Protein AF-A0A662IX89-F1 (afdb_monomer_lite)

Sequence (130 aa):
MAYLLGATLSDGHVYIHPEMGRIRLEAKDREFVEEFYVKAKEAGLKPAKPRPVRGKWYVQLYSKHLAYLIKSGQWRQLLQTIEDKKAFLRGFFDGDGIALVPGYANTDLKLLEEVSNLLRDLGIRTSPPV

Radius of gyration: 14.46 Å; chains: 1; bounding box: 37×33×38 Å

Structure (mmCIF, N/CA/C/O backbone):
data_AF-A0A662IX89-F1
#
_entry.id   AF-A0A662IX89-F1
#
loop_
_atom_site.group_PDB
_atom_site.id
_atom_site.type_symbol
_atom_site.label_atom_id
_atom_site.label_alt_id
_atom_site.label_comp_id
_atom_site.label_asym_id
_atom_site.label_entity_id
_atom_site.label_seq_id
_atom_site.pdbx_PDB_ins_code
_atom_site.Cartn_x
_atom_site.Cartn_y
_atom_site.Cartn_z
_atom_site.occupancy
_atom_site.B_iso_or_equiv
_atom_site.auth_seq_id
_atom_site.auth_comp_id
_atom_site.auth_asym_id
_atom_site.auth_atom_id
_atom_site.pdbx_PDB_model_num
ATOM 1 N N . MET A 1 1 ? -6.681 2.813 -7.134 1.00 87.44 1 MET A N 1
ATOM 2 C CA . MET A 1 1 ? -5.628 3.543 -6.383 1.00 87.44 1 MET A CA 1
ATOM 3 C C . MET A 1 1 ? -5.695 3.275 -4.880 1.00 87.44 1 MET A C 1
ATOM 5 O O . MET A 1 1 ? -4.687 2.850 -4.335 1.00 87.44 1 MET A O 1
ATOM 9 N N . ALA A 1 2 ? -6.849 3.456 -4.221 1.00 92.31 2 ALA A N 1
ATOM 10 C CA . ALA A 1 2 ? -7.018 3.211 -2.779 1.00 92.31 2 ALA A CA 1
ATOM 11 C C . ALA A 1 2 ? -6.519 1.824 -2.319 1.00 92.31 2 ALA A C 1
ATOM 13 O O . ALA A 1 2 ? -5.745 1.744 -1.371 1.00 92.31 2 ALA A O 1
ATOM 14 N N . TYR A 1 3 ? -6.846 0.760 -3.063 1.00 94.50 3 TYR A N 1
ATOM 15 C CA . TYR A 1 3 ? -6.323 -0.592 -2.812 1.00 94.50 3 TYR A CA 1
ATOM 16 C C . TYR A 1 3 ? -4.791 -0.664 -2.786 1.00 94.50 3 TYR A C 1
ATOM 18 O O . TYR A 1 3 ? -4.212 -1.213 -1.858 1.00 94.50 3 TYR A O 1
ATOM 26 N N . LEU A 1 4 ? -4.120 -0.067 -3.780 1.00 94.25 4 LEU A N 1
ATOM 27 C CA . LEU A 1 4 ? -2.656 -0.080 -3.864 1.00 94.25 4 LEU A CA 1
ATOM 28 C C . LEU A 1 4 ? -2.019 0.642 -2.680 1.00 94.25 4 LEU A C 1
ATOM 30 O O . LEU A 1 4 ? -0.969 0.214 -2.213 1.00 94.25 4 LEU A O 1
ATOM 34 N N . LEU A 1 5 ? -2.644 1.720 -2.197 1.00 93.50 5 LEU A N 1
ATOM 35 C CA . LEU A 1 5 ? -2.197 2.418 -0.993 1.00 93.50 5 LEU A CA 1
ATOM 36 C C . LEU A 1 5 ? -2.317 1.517 0.237 1.00 93.50 5 LEU A C 1
ATOM 38 O O . LEU A 1 5 ? -1.324 1.354 0.937 1.00 93.50 5 LEU A O 1
ATOM 42 N N . GLY A 1 6 ? -3.481 0.894 0.451 1.00 93.00 6 GLY A N 1
ATOM 43 C CA . GLY A 1 6 ? -3.702 -0.033 1.565 1.00 93.00 6 GLY A CA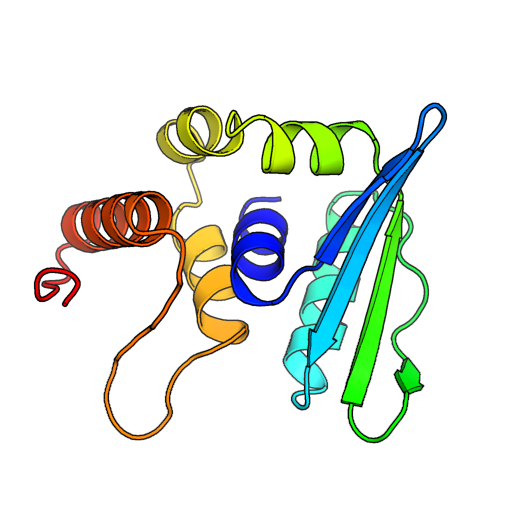 1
ATOM 44 C C . GLY A 1 6 ? -2.714 -1.199 1.551 1.00 93.00 6 GLY A C 1
ATOM 45 O O . GLY A 1 6 ? -1.979 -1.396 2.512 1.00 93.00 6 GLY A O 1
ATOM 46 N N . ALA A 1 7 ? -2.602 -1.892 0.416 1.00 94.81 7 ALA A N 1
ATOM 47 C CA . ALA A 1 7 ? -1.687 -3.021 0.252 1.00 94.81 7 ALA A CA 1
ATOM 48 C C . ALA A 1 7 ? -0.218 -2.629 0.441 1.00 94.81 7 ALA A C 1
ATOM 50 O O . ALA A 1 7 ? 0.553 -3.364 1.054 1.00 94.81 7 ALA A O 1
ATOM 51 N N . THR A 1 8 ? 0.179 -1.445 -0.042 1.00 94.69 8 THR A N 1
ATOM 52 C CA . THR A 1 8 ? 1.554 -0.968 0.150 1.00 94.69 8 THR A CA 1
ATOM 53 C C . THR A 1 8 ? 1.832 -0.572 1.602 1.00 94.69 8 THR A C 1
ATOM 55 O O . THR A 1 8 ? 2.962 -0.721 2.053 1.00 94.69 8 THR A O 1
ATOM 58 N N . LEU A 1 9 ? 0.844 -0.053 2.335 1.00 92.25 9 LEU A N 1
ATOM 59 C CA . LEU A 1 9 ? 1.002 0.297 3.750 1.00 92.25 9 LEU A CA 1
ATOM 60 C C . LEU A 1 9 ? 0.975 -0.923 4.677 1.00 92.25 9 LEU A C 1
ATOM 62 O O . LEU A 1 9 ? 1.510 -0.821 5.778 1.00 92.25 9 LEU A O 1
ATOM 66 N N . SER A 1 10 ? 0.400 -2.046 4.235 1.00 91.38 10 SER A N 1
ATOM 67 C CA . SER A 1 10 ? 0.500 -3.317 4.957 1.00 91.38 10 SER A CA 1
ATOM 68 C C . SER A 1 10 ? 1.855 -3.981 4.728 1.00 91.38 10 SER A C 1
ATOM 70 O O . SER A 1 10 ? 2.724 -3.950 5.594 1.00 91.38 10 SER A O 1
ATOM 72 N N . ASP A 1 11 ? 2.076 -4.490 3.515 1.00 89.56 11 ASP A N 1
ATOM 73 C CA . ASP A 1 11 ? 3.173 -5.427 3.214 1.00 89.56 11 ASP A CA 1
ATOM 74 C C . ASP A 1 11 ? 4.160 -4.857 2.187 1.00 89.56 11 ASP A C 1
ATOM 76 O O . ASP A 1 11 ? 5.035 -5.539 1.640 1.00 89.56 11 ASP A O 1
ATOM 80 N N . GLY A 1 12 ? 3.994 -3.577 1.863 1.00 91.94 12 GLY A N 1
ATOM 81 C CA . GLY A 1 12 ? 4.784 -2.905 0.856 1.00 91.94 12 GLY A CA 1
ATOM 82 C C . GLY A 1 12 ? 6.102 -2.363 1.393 1.00 91.94 12 GLY A C 1
ATOM 83 O O . GLY A 1 12 ? 6.194 -1.690 2.417 1.00 91.94 12 GLY A O 1
ATOM 84 N N . HIS A 1 13 ? 7.150 -2.541 0.599 1.00 94.06 13 HIS A N 1
ATOM 85 C CA . HIS A 1 13 ? 8.418 -1.855 0.767 1.00 94.06 13 HIS A CA 1
ATOM 86 C C . HIS A 1 13 ? 8.535 -0.707 -0.232 1.00 94.06 13 HIS A C 1
ATOM 88 O 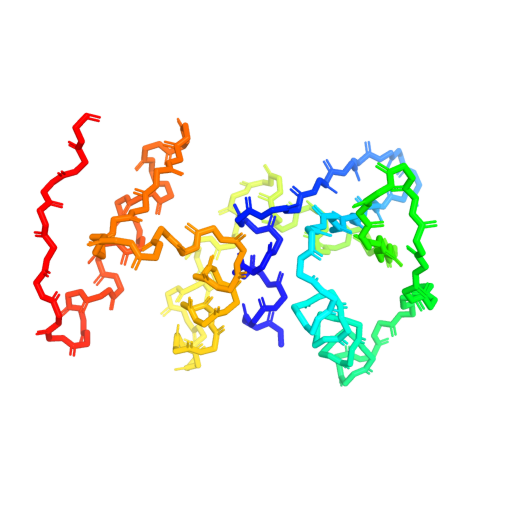O . HIS A 1 13 ? 8.580 -0.909 -1.450 1.00 94.06 13 HIS A O 1
ATOM 94 N N . VAL A 1 14 ? 8.645 0.510 0.298 1.00 96.00 14 VAL A N 1
ATOM 95 C CA . VAL A 1 14 ? 8.786 1.736 -0.493 1.00 96.00 14 VAL A CA 1
ATOM 96 C C . VAL A 1 14 ? 10.197 2.299 -0.357 1.00 96.00 14 VAL A C 1
ATOM 98 O O . VAL A 1 14 ? 10.671 2.549 0.755 1.00 96.00 14 VAL A O 1
ATOM 101 N N . TYR A 1 15 ? 10.839 2.552 -1.496 1.00 94.81 15 TYR A N 1
ATOM 102 C CA . TYR A 1 15 ? 12.165 3.154 -1.611 1.00 94.81 15 TYR A CA 1
ATOM 103 C C . TYR A 1 15 ? 12.086 4.425 -2.458 1.00 94.81 15 TYR A C 1
ATOM 105 O O . TYR A 1 15 ? 11.447 4.431 -3.513 1.00 94.81 15 TYR A O 1
ATOM 113 N N . ILE A 1 16 ? 12.762 5.485 -2.017 1.00 93.19 16 ILE A N 1
ATOM 114 C CA . ILE A 1 16 ? 12.936 6.720 -2.785 1.00 93.19 16 ILE A CA 1
ATOM 115 C C . ILE A 1 16 ? 14.417 6.854 -3.121 1.00 93.19 16 ILE A C 1
ATOM 117 O O . ILE A 1 16 ? 15.265 6.860 -2.235 1.00 93.19 16 ILE A O 1
ATOM 121 N N . HIS A 1 17 ? 14.702 6.964 -4.411 1.00 89.31 17 HIS A N 1
ATOM 122 C CA . HIS A 1 17 ? 15.995 7.332 -4.969 1.00 89.31 17 HIS A CA 1
ATOM 123 C C . HIS A 1 17 ? 15.853 8.692 -5.677 1.00 89.31 17 HIS A C 1
ATOM 125 O O . HIS A 1 17 ? 14.726 9.065 -6.022 1.00 89.31 17 HIS A O 1
ATOM 131 N N . PRO A 1 18 ? 16.954 9.425 -5.936 1.00 86.25 18 PRO A N 1
ATOM 132 C CA . PRO A 1 18 ? 16.898 10.747 -6.574 1.00 86.25 18 PRO A CA 1
ATOM 133 C C . PRO A 1 18 ? 16.034 10.775 -7.848 1.00 86.25 18 PRO A C 1
ATOM 135 O O . PRO A 1 18 ? 15.137 11.611 -7.981 1.00 86.25 18 PRO A O 1
ATOM 138 N N . GLU A 1 19 ? 16.191 9.768 -8.708 1.00 88.25 19 GLU A N 1
ATOM 139 C CA . GLU A 1 19 ? 15.516 9.693 -10.011 1.00 88.25 19 GLU A CA 1
ATOM 140 C C . GLU A 1 19 ? 14.244 8.831 -10.020 1.00 88.25 19 GLU A C 1
ATOM 142 O O . GLU A 1 19 ? 13.483 8.848 -10.984 1.00 88.25 19 GLU A O 1
ATOM 147 N N . MET A 1 20 ? 13.970 8.058 -8.962 1.00 90.88 20 MET A N 1
ATOM 148 C CA . MET A 1 20 ? 12.924 7.030 -9.018 1.00 90.88 20 MET A CA 1
ATOM 149 C C . MET A 1 20 ? 12.330 6.670 -7.655 1.00 90.88 20 MET A C 1
ATOM 151 O O . MET A 1 20 ? 13.031 6.547 -6.656 1.00 90.88 20 MET A O 1
ATOM 155 N N . GLY A 1 21 ? 11.021 6.417 -7.635 1.00 95.44 21 GLY A N 1
ATOM 156 C CA . GLY A 1 21 ? 10.349 5.748 -6.521 1.00 95.44 21 GLY A CA 1
ATOM 157 C C . GLY A 1 21 ? 10.096 4.291 -6.866 1.00 95.44 21 GLY A C 1
ATOM 158 O O . GLY A 1 21 ? 9.527 4.006 -7.920 1.00 95.44 21 GLY A O 1
ATOM 159 N N . ARG A 1 22 ? 10.513 3.372 -5.999 1.00 96.50 22 ARG A N 1
ATOM 160 C CA . ARG A 1 22 ? 10.323 1.929 -6.172 1.00 96.50 22 ARG A CA 1
ATOM 161 C C . ARG A 1 22 ? 9.394 1.401 -5.093 1.00 96.50 22 ARG A C 1
ATOM 163 O O . ARG A 1 22 ? 9.638 1.627 -3.911 1.00 96.50 22 ARG A O 1
ATOM 170 N N . ILE A 1 23 ? 8.374 0.664 -5.514 1.00 97.38 23 ILE A N 1
ATOM 171 C CA . ILE A 1 23 ? 7.411 0.012 -4.629 1.00 97.38 23 ILE A CA 1
ATOM 172 C C . ILE A 1 23 ? 7.466 -1.481 -4.909 1.00 97.38 23 ILE A C 1
ATOM 174 O O . ILE A 1 23 ? 7.383 -1.910 -6.061 1.00 97.38 23 ILE A O 1
ATOM 178 N N . ARG A 1 24 ? 7.648 -2.256 -3.849 1.00 95.81 24 ARG A N 1
ATOM 179 C CA . ARG A 1 24 ? 7.720 -3.715 -3.859 1.00 95.81 24 ARG A CA 1
ATOM 180 C C . ARG A 1 24 ? 6.665 -4.250 -2.905 1.00 95.81 24 ARG A C 1
ATOM 182 O O . ARG A 1 24 ? 6.552 -3.720 -1.812 1.00 95.81 24 ARG A O 1
ATOM 189 N N . LEU A 1 25 ? 5.992 -5.325 -3.286 1.00 96.12 25 LEU A N 1
ATOM 190 C CA . LEU A 1 25 ? 5.142 -6.115 -2.400 1.00 96.12 25 LEU A CA 1
ATOM 191 C C . LEU A 1 25 ? 5.619 -7.571 -2.461 1.00 96.12 25 LEU A C 1
ATOM 193 O O . LEU A 1 25 ? 5.932 -8.076 -3.547 1.00 96.12 25 LEU A O 1
ATOM 197 N N . GLU A 1 26 ? 5.741 -8.217 -1.304 1.00 94.31 26 GLU A N 1
ATOM 198 C CA . GLU A 1 26 ? 6.175 -9.609 -1.200 1.00 94.31 26 GLU A CA 1
ATOM 199 C C . GLU A 1 26 ? 5.393 -10.357 -0.118 1.00 94.31 26 GLU A C 1
ATOM 201 O O . GLU A 1 26 ? 5.577 -10.090 1.065 1.00 94.31 26 GLU A O 1
ATOM 206 N N . ALA A 1 27 ? 4.602 -11.353 -0.516 1.00 93.25 27 ALA A N 1
ATOM 207 C CA . ALA A 1 27 ? 3.747 -12.122 0.388 1.00 93.25 27 ALA A CA 1
ATOM 208 C C . ALA A 1 27 ? 3.797 -13.623 0.072 1.00 93.25 27 ALA A C 1
ATOM 210 O O . ALA A 1 27 ? 4.212 -14.036 -1.012 1.00 93.25 27 ALA A O 1
ATOM 211 N N . LYS A 1 28 ? 3.404 -14.469 1.032 1.00 92.19 28 LYS A N 1
ATOM 212 C CA . LYS A 1 28 ? 3.229 -15.913 0.775 1.00 92.19 28 LYS A CA 1
ATOM 213 C C . LYS A 1 28 ? 1.997 -16.179 -0.087 1.00 92.19 28 LYS A C 1
ATOM 215 O O . LYS A 1 28 ? 2.030 -17.088 -0.914 1.00 92.19 28 LYS A O 1
ATOM 220 N N . ASP A 1 29 ? 0.953 -15.384 0.118 1.00 92.31 29 ASP A N 1
ATOM 221 C CA . ASP A 1 29 ? -0.267 -15.433 -0.668 1.00 92.31 29 ASP A CA 1
ATOM 222 C C . ASP A 1 29 ? 0.005 -14.929 -2.092 1.00 92.31 29 ASP A C 1
ATOM 224 O O . ASP A 1 29 ? 0.432 -13.794 -2.314 1.00 92.31 29 ASP A O 1
ATOM 228 N N . ARG A 1 30 ? -0.210 -15.814 -3.064 1.00 94.06 30 ARG A N 1
ATOM 229 C CA . ARG A 1 30 ? -0.059 -15.505 -4.483 1.00 94.06 30 ARG A CA 1
ATOM 230 C C . ARG A 1 30 ? -1.177 -14.598 -4.983 1.00 94.06 30 ARG A C 1
ATOM 232 O O . ARG A 1 30 ? -0.898 -13.706 -5.781 1.00 94.06 30 ARG A O 1
ATOM 239 N N . GLU A 1 31 ? -2.409 -14.852 -4.556 1.00 94.44 31 GLU A N 1
ATOM 240 C CA . GLU A 1 31 ? -3.601 -14.160 -5.043 1.00 94.44 31 GLU A CA 1
ATOM 241 C C . GLU A 1 31 ? -3.540 -12.688 -4.650 1.00 94.44 31 GLU A C 1
ATOM 243 O O . GLU A 1 31 ? -3.756 -11.824 -5.495 1.00 94.44 31 GLU A O 1
ATOM 248 N N . PHE A 1 32 ? -3.092 -12.390 -3.428 1.00 94.31 32 PHE A N 1
ATOM 249 C CA . PHE A 1 32 ? -2.835 -11.017 -2.991 1.00 94.31 32 PHE A CA 1
ATOM 250 C C . PHE A 1 32 ? -1.818 -10.283 -3.888 1.00 94.31 32 PHE A C 1
ATOM 252 O O . PHE A 1 32 ? -2.039 -9.150 -4.327 1.00 94.31 32 PHE A O 1
ATOM 259 N N . VAL A 1 33 ? -0.700 -10.937 -4.223 1.00 96.44 33 VAL A N 1
ATOM 260 C CA . VAL A 1 33 ? 0.344 -10.351 -5.083 1.00 96.44 33 VAL A CA 1
ATOM 261 C C . VAL A 1 33 ? -0.150 -10.154 -6.523 1.00 96.44 33 VAL A C 1
ATOM 263 O O . VAL A 1 33 ? 0.198 -9.160 -7.173 1.00 96.44 33 VAL A O 1
ATOM 266 N N . GLU A 1 34 ? -0.954 -11.083 -7.042 1.00 96.81 34 GLU A N 1
ATOM 267 C CA . GLU A 1 34 ? -1.569 -10.982 -8.368 1.00 96.81 34 GLU A CA 1
ATOM 268 C C . GLU A 1 34 ? -2.652 -9.896 -8.423 1.00 96.81 34 GLU A C 1
ATOM 270 O O . GLU A 1 34 ? -2.668 -9.113 -9.377 1.00 96.81 34 GLU A O 1
ATOM 275 N N . GLU A 1 35 ? -3.479 -9.762 -7.387 1.00 96.69 35 GLU A N 1
ATOM 276 C CA . GLU A 1 35 ? -4.471 -8.691 -7.259 1.00 96.69 35 GLU A CA 1
ATOM 277 C C . GLU A 1 35 ? -3.776 -7.323 -7.239 1.00 96.69 35 GLU A C 1
ATOM 279 O O . GLU A 1 35 ? -4.139 -6.426 -8.006 1.00 96.69 35 GLU A O 1
ATOM 284 N N . PHE A 1 36 ? -2.692 -7.169 -6.468 1.00 96.88 36 PHE A N 1
ATOM 285 C CA . PHE A 1 36 ? -1.877 -5.951 -6.491 1.00 96.88 36 PHE A CA 1
ATOM 286 C C . PHE A 1 36 ? -1.362 -5.628 -7.901 1.00 96.88 36 PHE A C 1
ATOM 288 O O . PHE A 1 36 ? -1.423 -4.478 -8.346 1.00 96.88 36 PHE A O 1
ATOM 295 N N . TYR A 1 37 ? -0.871 -6.633 -8.635 1.00 97.94 37 TYR A N 1
ATOM 296 C CA . TYR A 1 37 ? -0.424 -6.470 -10.020 1.00 97.94 37 TYR A CA 1
ATOM 297 C C . TYR A 1 37 ? -1.554 -5.997 -10.945 1.00 97.94 37 TYR A C 1
ATOM 299 O O . TYR A 1 37 ? -1.353 -5.063 -11.730 1.00 97.94 37 TYR A O 1
ATOM 307 N N . VAL A 1 38 ? -2.736 -6.612 -10.855 1.00 97.69 38 VAL A N 1
ATOM 308 C CA . VAL A 1 38 ? -3.914 -6.241 -11.651 1.00 97.69 38 VAL A CA 1
ATOM 309 C C . VAL A 1 38 ? -4.336 -4.809 -11.332 1.00 97.69 38 VAL A C 1
ATOM 311 O O . VAL A 1 38 ? -4.400 -3.983 -12.244 1.00 97.69 38 VAL A O 1
ATOM 314 N N . LYS A 1 39 ? -4.497 -4.468 -10.048 1.00 96.38 39 LYS A N 1
ATOM 315 C CA . LYS A 1 39 ? -4.883 -3.121 -9.599 1.00 96.38 39 LYS A CA 1
ATOM 316 C C . LYS A 1 39 ? -3.863 -2.056 -9.995 1.00 96.38 39 LYS A C 1
ATOM 318 O O . LYS A 1 39 ? -4.239 -0.926 -10.306 1.00 96.38 39 LYS A O 1
ATOM 323 N N . ALA A 1 40 ? -2.575 -2.400 -10.031 1.00 96.75 40 ALA A N 1
ATOM 324 C CA . ALA A 1 40 ? -1.526 -1.507 -10.513 1.00 96.75 40 ALA A CA 1
ATOM 325 C C . ALA A 1 40 ? -1.649 -1.248 -12.020 1.00 96.75 40 ALA A C 1
ATOM 327 O O . ALA A 1 40 ? -1.536 -0.096 -12.441 1.00 96.75 40 ALA A O 1
ATOM 328 N N . LYS A 1 41 ? -1.934 -2.278 -12.828 1.00 97.31 41 LYS A N 1
ATOM 329 C CA . LYS A 1 41 ? -2.178 -2.097 -14.268 1.00 97.31 41 LYS A CA 1
ATOM 330 C C . LYS A 1 41 ? -3.449 -1.303 -14.555 1.00 97.31 41 LYS A C 1
ATOM 332 O O . LYS A 1 41 ? -3.409 -0.4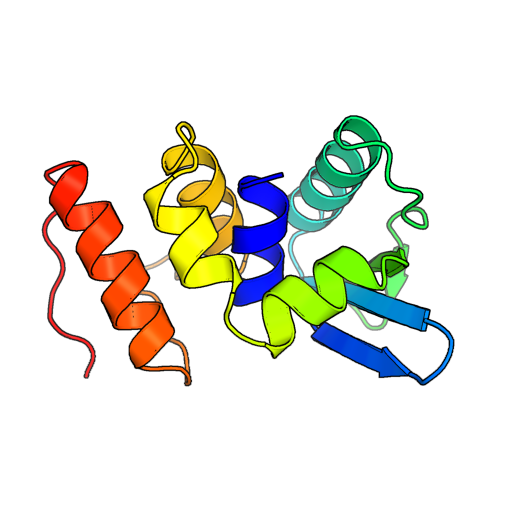16 -15.400 1.00 97.31 41 LYS A O 1
ATOM 337 N N . GLU A 1 42 ? -4.538 -1.572 -13.838 1.00 95.94 42 GLU A N 1
ATOM 338 C CA . GLU A 1 42 ? -5.790 -0.804 -13.939 1.00 95.94 42 GLU A CA 1
ATOM 339 C C . GLU A 1 42 ? -5.575 0.683 -13.616 1.00 95.94 42 GLU A C 1
ATOM 341 O O . GLU A 1 42 ? -6.167 1.552 -14.246 1.00 95.94 42 GLU A O 1
ATOM 346 N N . ALA A 1 43 ? -4.669 0.991 -12.683 1.00 92.69 43 ALA A N 1
ATOM 347 C CA . ALA A 1 43 ? -4.277 2.359 -12.347 1.00 92.69 43 ALA A CA 1
ATOM 348 C C . ALA A 1 43 ? -3.293 3.002 -13.352 1.00 92.69 43 ALA A C 1
ATOM 350 O O . ALA A 1 43 ? -2.757 4.075 -13.074 1.00 92.69 43 ALA A O 1
ATOM 351 N N . GLY A 1 44 ? -3.006 2.353 -14.486 1.00 95.25 44 GLY A N 1
ATOM 352 C CA . GLY A 1 44 ? -2.085 2.853 -15.512 1.00 95.25 44 GLY A CA 1
ATOM 353 C C . GLY A 1 44 ? -0.600 2.749 -15.146 1.00 95.25 44 GLY A C 1
ATOM 354 O O . GLY A 1 44 ? 0.252 3.302 -15.845 1.00 95.25 44 GLY A O 1
ATOM 355 N N . LEU A 1 45 ? -0.256 2.045 -14.063 1.00 95.38 45 LEU A N 1
ATOM 356 C CA . LEU A 1 45 ? 1.133 1.794 -13.684 1.00 95.38 45 LEU A CA 1
ATOM 357 C C . LEU A 1 45 ? 1.705 0.619 -14.487 1.00 95.38 45 LEU A C 1
ATOM 359 O O . LEU A 1 45 ? 0.986 -0.192 -15.071 1.00 95.38 45 LEU A O 1
ATOM 363 N N . LYS A 1 46 ? 3.036 0.508 -14.490 1.00 95.81 46 LYS A N 1
ATOM 364 C CA . LYS A 1 46 ? 3.774 -0.550 -15.197 1.00 95.81 46 LYS A CA 1
ATOM 365 C C . LYS A 1 46 ? 4.466 -1.494 -14.204 1.00 95.81 46 LYS A C 1
ATOM 367 O O . LYS A 1 46 ? 5.688 -1.421 -14.057 1.00 95.81 46 LYS A O 1
ATOM 372 N N . PRO A 1 47 ? 3.718 -2.341 -13.474 1.00 97.25 47 PRO A N 1
ATOM 373 C CA . PRO A 1 47 ? 4.316 -3.338 -12.600 1.00 97.25 47 PRO A CA 1
ATOM 374 C C . PRO A 1 47 ? 5.006 -4.448 -13.409 1.00 97.25 47 PRO A C 1
ATOM 376 O O . PRO A 1 47 ? 4.529 -4.871 -14.465 1.00 97.25 47 PRO A O 1
ATOM 379 N N . ALA A 1 48 ? 6.117 -4.958 -12.886 1.00 97.38 48 ALA A N 1
ATOM 380 C CA . ALA A 1 48 ? 6.707 -6.213 -13.331 1.00 97.38 48 ALA A CA 1
ATOM 381 C C . ALA A 1 48 ? 5.760 -7.375 -13.001 1.00 97.38 48 ALA A C 1
ATOM 383 O O . ALA A 1 48 ? 5.049 -7.330 -11.998 1.00 97.38 48 ALA A O 1
ATOM 384 N N . LYS A 1 49 ? 5.750 -8.421 -13.836 1.00 97.00 49 LYS A N 1
ATOM 385 C CA . LYS A 1 49 ? 4.914 -9.604 -13.589 1.00 97.00 49 LYS A CA 1
ATOM 386 C C . LYS A 1 49 ? 5.271 -10.249 -12.238 1.00 97.00 49 LYS A C 1
ATOM 388 O O . LYS A 1 49 ? 6.467 -10.344 -11.937 1.00 97.00 49 LYS A O 1
ATOM 393 N N . PRO A 1 50 ? 4.270 -10.713 -11.465 1.00 97.38 50 PRO A N 1
ATOM 394 C CA . PRO A 1 50 ? 4.503 -11.476 -10.253 1.00 97.38 50 PRO A CA 1
ATOM 395 C C . PRO A 1 50 ? 5.412 -12.676 -10.505 1.00 97.38 50 PRO A C 1
ATOM 397 O O . PRO A 1 50 ? 5.290 -13.354 -11.528 1.00 97.38 50 PRO A O 1
ATOM 400 N N . ARG A 1 51 ? 6.338 -12.935 -9.584 1.00 96.81 51 ARG A N 1
ATOM 401 C CA . ARG A 1 51 ? 7.260 -14.074 -9.673 1.00 96.81 51 ARG A CA 1
ATOM 402 C C . ARG A 1 51 ? 7.599 -14.633 -8.293 1.00 96.81 51 ARG A C 1
ATOM 404 O O . ARG A 1 51 ? 7.650 -13.857 -7.337 1.00 96.81 51 ARG A O 1
ATOM 411 N N . PRO A 1 52 ? 7.895 -15.935 -8.179 1.00 96.25 52 PRO A N 1
ATOM 412 C CA . PRO A 1 52 ? 8.358 -16.514 -6.929 1.00 96.25 52 PRO A CA 1
ATOM 413 C C . PRO A 1 52 ? 9.801 -16.085 -6.617 1.00 96.25 52 PRO A C 1
ATOM 415 O O . PRO A 1 52 ? 10.672 -16.069 -7.492 1.00 96.25 52 PRO A O 1
ATOM 418 N N . VAL A 1 53 ? 10.069 -15.744 -5.358 1.00 94.00 53 VAL A N 1
ATOM 419 C CA . VAL A 1 53 ? 11.386 -15.400 -4.811 1.00 94.00 53 VAL A CA 1
ATOM 420 C C . VAL A 1 53 ? 11.475 -15.956 -3.391 1.00 94.00 53 VAL A C 1
ATOM 422 O O . VAL A 1 53 ? 10.694 -15.572 -2.532 1.00 94.00 53 VAL A O 1
ATOM 425 N N . ARG A 1 54 ? 12.429 -16.861 -3.128 1.00 91.94 54 ARG A N 1
ATOM 426 C CA . ARG A 1 54 ? 12.716 -17.399 -1.776 1.00 91.94 54 ARG A CA 1
ATOM 427 C C . ARG A 1 54 ? 11.473 -17.904 -1.008 1.00 91.94 54 ARG A C 1
ATOM 429 O O . ARG A 1 54 ? 11.347 -17.677 0.189 1.00 91.94 54 ARG A O 1
ATOM 436 N N . GLY A 1 55 ? 10.555 -18.588 -1.697 1.00 91.19 55 GLY A N 1
ATOM 437 C CA . GLY A 1 55 ? 9.341 -19.153 -1.087 1.00 91.19 55 GLY A CA 1
ATOM 438 C C . GLY A 1 55 ? 8.192 -18.158 -0.870 1.00 91.19 55 GLY A C 1
ATOM 439 O O . GLY A 1 55 ? 7.216 -18.503 -0.211 1.00 91.19 55 GLY A O 1
ATOM 440 N N . LYS A 1 56 ? 8.290 -16.944 -1.421 1.00 94.19 56 LYS A N 1
ATOM 441 C CA . LYS A 1 56 ? 7.219 -15.939 -1.464 1.00 94.19 56 LYS A CA 1
ATOM 442 C C . LYS A 1 56 ? 6.951 -15.493 -2.900 1.00 94.19 56 LYS A C 1
ATOM 444 O O . LYS A 1 56 ? 7.782 -15.703 -3.784 1.00 94.19 56 LYS A O 1
ATOM 449 N N . TRP A 1 57 ? 5.809 -14.866 -3.133 1.00 96.06 57 TRP A N 1
ATOM 450 C CA . TRP A 1 57 ? 5.477 -14.182 -4.376 1.00 96.06 57 TRP A CA 1
ATOM 451 C C . TRP A 1 57 ? 5.855 -12.713 -4.284 1.00 96.06 57 TRP A C 1
ATOM 453 O O . TRP A 1 57 ? 5.723 -12.085 -3.240 1.00 96.06 57 TRP A O 1
ATOM 463 N N . TYR A 1 58 ? 6.359 -12.175 -5.386 1.00 95.69 58 TYR A N 1
ATOM 464 C CA . TYR A 1 58 ? 6.936 -10.841 -5.450 1.00 95.69 58 TYR A CA 1
ATOM 465 C C . TYR A 1 58 ? 6.384 -10.080 -6.651 1.00 95.69 58 TYR A C 1
ATOM 467 O O . TYR A 1 58 ? 6.382 -10.607 -7.765 1.00 95.69 58 TYR A O 1
ATOM 475 N N . VAL A 1 59 ? 6.020 -8.814 -6.445 1.00 97.56 59 VAL A N 1
ATOM 476 C CA . VAL A 1 59 ? 5.678 -7.846 -7.497 1.00 97.56 59 VAL A CA 1
ATOM 477 C C . VAL A 1 59 ? 6.373 -6.513 -7.217 1.00 97.56 59 VAL A C 1
ATOM 479 O O . VAL A 1 59 ? 6.602 -6.128 -6.069 1.00 97.56 59 VAL A O 1
ATOM 482 N N . GLN A 1 60 ? 6.742 -5.795 -8.277 1.00 97.25 60 GLN A N 1
ATOM 483 C CA . GLN A 1 60 ? 7.394 -4.494 -8.162 1.00 97.25 60 GLN A CA 1
ATOM 484 C C . GLN A 1 60 ? 6.892 -3.533 -9.228 1.00 97.25 60 GLN A C 1
ATOM 486 O O . GLN A 1 60 ? 6.696 -3.925 -10.374 1.00 97.25 60 GLN A O 1
ATOM 491 N N . LEU A 1 61 ? 6.768 -2.259 -8.873 1.00 96.94 61 LEU A N 1
ATOM 492 C CA . LEU A 1 61 ? 6.518 -1.168 -9.805 1.00 96.94 61 LEU A CA 1
ATOM 493 C C . LEU A 1 61 ? 7.370 0.057 -9.472 1.00 96.94 61 LEU A C 1
ATOM 495 O O . LEU A 1 61 ? 7.959 0.164 -8.391 1.00 96.94 61 LEU A O 1
ATOM 499 N N . TYR A 1 62 ? 7.408 0.994 -10.413 1.00 95.69 62 TYR A N 1
ATOM 500 C CA . TYR A 1 62 ? 8.077 2.274 -10.240 1.00 95.69 62 TYR A CA 1
ATOM 501 C C . TYR A 1 62 ? 7.073 3.416 -10.351 1.00 95.69 62 TYR A C 1
ATOM 503 O O . TYR A 1 62 ? 6.342 3.522 -11.333 1.00 95.69 62 TYR A O 1
ATOM 511 N N . SER A 1 63 ? 7.037 4.262 -9.327 1.00 94.44 63 SER A N 1
ATOM 512 C CA . SER A 1 63 ? 6.258 5.496 -9.299 1.00 94.44 63 SER A CA 1
ATOM 513 C C . SER A 1 63 ? 6.843 6.424 -8.241 1.00 94.44 63 SER A C 1
ATOM 515 O O . SER A 1 63 ? 6.687 6.197 -7.040 1.00 94.44 63 SER A O 1
ATOM 517 N N . LYS A 1 64 ? 7.540 7.478 -8.686 1.00 93.62 64 LYS A N 1
ATOM 518 C CA . LYS A 1 64 ? 8.106 8.499 -7.789 1.00 93.62 64 LYS A CA 1
ATOM 519 C C . LYS A 1 64 ? 7.007 9.207 -7.000 1.00 93.62 64 LYS A C 1
ATOM 521 O O . LYS A 1 64 ? 7.156 9.404 -5.800 1.00 93.62 64 LYS A O 1
ATOM 526 N N . HIS A 1 65 ? 5.888 9.501 -7.660 1.00 92.12 65 HIS A N 1
ATOM 527 C CA . HIS A 1 65 ? 4.735 10.140 -7.036 1.00 92.12 65 HIS A CA 1
ATOM 528 C C . HIS A 1 65 ? 4.119 9.270 -5.933 1.00 92.12 65 HIS A C 1
ATOM 530 O O . HIS A 1 65 ? 3.985 9.734 -4.807 1.00 92.12 65 HIS A O 1
ATOM 536 N N . LEU A 1 66 ? 3.820 7.995 -6.215 1.00 92.62 66 LEU A N 1
ATOM 537 C CA . LEU A 1 66 ? 3.224 7.099 -5.218 1.00 92.62 66 LEU A CA 1
ATOM 538 C C . LEU A 1 66 ? 4.190 6.826 -4.055 1.00 92.62 66 LEU A C 1
ATOM 540 O O . LEU A 1 66 ? 3.781 6.832 -2.899 1.00 92.62 66 LEU A O 1
ATOM 544 N N . ALA A 1 67 ? 5.483 6.652 -4.342 1.00 94.69 67 ALA A N 1
ATOM 545 C CA . ALA A 1 67 ? 6.488 6.473 -3.298 1.00 94.69 67 ALA A CA 1
ATOM 546 C C . ALA A 1 67 ? 6.593 7.706 -2.385 1.00 94.69 67 ALA A C 1
ATOM 548 O O . ALA A 1 67 ? 6.661 7.557 -1.165 1.00 94.69 67 ALA A O 1
ATOM 549 N N . TYR A 1 68 ? 6.570 8.912 -2.964 1.00 93.62 68 TYR A N 1
ATOM 550 C CA . TYR A 1 68 ? 6.571 10.160 -2.206 1.00 93.62 68 TYR A CA 1
ATOM 551 C C . TYR A 1 68 ? 5.301 10.313 -1.371 1.00 93.62 68 TYR A C 1
ATOM 553 O O . TYR A 1 68 ? 5.413 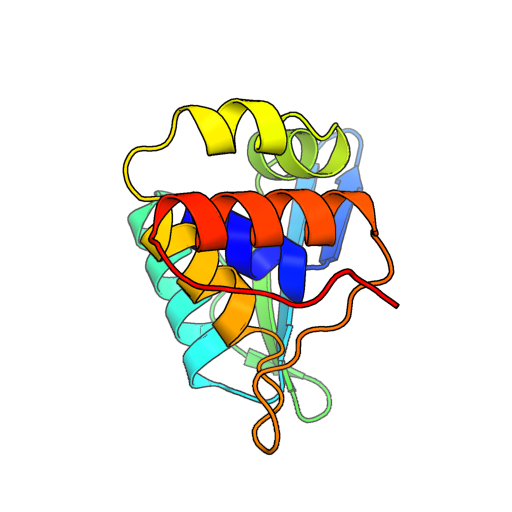10.537 -0.174 1.00 93.62 68 TYR A O 1
ATOM 561 N N . LEU A 1 69 ? 4.121 10.117 -1.969 1.00 92.94 69 LEU A N 1
ATOM 562 C CA . LEU A 1 69 ? 2.820 10.175 -1.293 1.00 92.94 69 LEU A CA 1
ATOM 563 C C . LEU A 1 69 ? 2.783 9.290 -0.035 1.00 92.94 69 LEU A C 1
ATOM 565 O O . LEU A 1 69 ? 2.262 9.698 1.004 1.00 92.94 69 LEU A O 1
ATOM 569 N N . ILE A 1 70 ? 3.368 8.091 -0.121 1.00 93.25 70 ILE A N 1
ATOM 570 C CA . ILE A 1 70 ? 3.456 7.153 1.002 1.00 93.25 70 ILE A CA 1
ATOM 571 C C . ILE A 1 70 ? 4.469 7.641 2.045 1.00 93.25 70 ILE A C 1
ATOM 573 O O . ILE A 1 70 ? 4.131 7.764 3.221 1.00 93.25 70 ILE A O 1
ATOM 577 N N . LYS A 1 71 ? 5.707 7.952 1.639 1.00 92.50 71 LYS A N 1
ATOM 578 C CA . LYS A 1 71 ? 6.784 8.320 2.576 1.00 92.50 71 LYS A CA 1
ATOM 579 C C . LYS A 1 71 ? 6.590 9.676 3.249 1.00 92.50 71 LYS A C 1
ATOM 581 O O . LYS A 1 71 ? 7.023 9.838 4.383 1.00 92.50 71 LYS A O 1
ATOM 586 N N . SER A 1 72 ? 5.962 10.635 2.575 1.00 91.75 72 SER A N 1
ATOM 587 C CA . SER A 1 72 ? 5.662 11.954 3.141 1.00 91.75 72 SER A CA 1
ATOM 588 C C . SER A 1 72 ? 4.481 11.921 4.114 1.00 91.75 72 SER A C 1
ATOM 590 O O . SER A 1 72 ? 4.258 12.889 4.836 1.00 91.75 72 SER A O 1
ATOM 592 N N . GLY A 1 73 ? 3.703 10.831 4.139 1.00 90.69 73 GLY A N 1
ATOM 593 C CA . GLY A 1 73 ? 2.478 10.740 4.933 1.00 90.69 73 GLY A CA 1
ATOM 594 C C . GLY A 1 73 ? 1.280 11.481 4.329 1.00 90.69 73 GLY A C 1
ATOM 595 O O . GLY A 1 73 ? 0.207 11.467 4.929 1.00 90.69 73 GLY A O 1
ATOM 596 N N . GLN A 1 74 ? 1.424 12.094 3.147 1.00 91.06 74 GLN A N 1
ATOM 597 C CA . GLN A 1 74 ? 0.332 12.789 2.445 1.00 91.06 74 GLN A CA 1
ATOM 598 C C . GLN A 1 74 ? -0.830 11.857 2.077 1.00 91.06 74 GLN A C 1
ATOM 600 O O . GLN A 1 74 ? -1.956 12.317 1.891 1.00 91.06 74 GLN A O 1
ATOM 605 N N . TRP A 1 75 ? -0.587 10.543 2.038 1.00 91.75 75 TRP A N 1
ATOM 606 C CA . TRP A 1 75 ? -1.640 9.541 1.902 1.00 91.75 75 TRP A CA 1
ATOM 607 C C . TRP A 1 75 ? -2.754 9.689 2.949 1.00 91.75 75 TRP A C 1
ATOM 609 O O . TRP A 1 75 ? -3.886 9.358 2.626 1.00 91.75 75 TRP A O 1
ATOM 619 N N . ARG A 1 76 ? -2.484 10.219 4.156 1.00 88.94 76 ARG A N 1
ATOM 620 C CA . ARG A 1 76 ? -3.509 10.429 5.200 1.00 88.94 76 ARG A CA 1
ATOM 621 C C . ARG A 1 76 ? -4.567 11.440 4.770 1.00 88.94 76 ARG A C 1
ATOM 623 O O . ARG A 1 76 ? -5.759 11.179 4.869 1.00 88.94 76 ARG A O 1
ATOM 630 N N . GLN A 1 77 ? -4.127 12.574 4.226 1.00 88.12 77 GLN A N 1
ATOM 631 C CA . GLN A 1 77 ? -5.032 13.606 3.710 1.00 88.12 77 GLN A CA 1
ATOM 632 C C . GLN A 1 77 ? -5.809 13.092 2.501 1.00 88.12 77 GLN A C 1
ATOM 634 O O . GLN A 1 77 ? -7.009 13.323 2.394 1.00 88.12 77 GLN A O 1
ATOM 639 N N . LEU A 1 78 ? -5.137 12.344 1.621 1.00 87.00 78 LEU A N 1
ATOM 640 C CA . LEU A 1 78 ? -5.805 11.691 0.502 1.00 87.00 78 LEU A CA 1
ATOM 641 C C . LEU A 1 78 ? -6.869 10.708 1.001 1.00 87.00 78 LEU A C 1
ATOM 643 O O . LEU A 1 78 ? -7.974 10.704 0.482 1.00 87.00 78 LEU A O 1
ATOM 647 N N . LEU A 1 79 ? -6.568 9.914 2.031 1.00 86.44 79 LEU A N 1
ATOM 648 C CA . LEU A 1 79 ? -7.466 8.903 2.591 1.00 86.44 79 LEU A CA 1
ATOM 649 C C . LEU A 1 79 ? -8.765 9.487 3.158 1.00 86.44 79 LEU A C 1
ATOM 651 O O . LEU A 1 79 ? -9.802 8.828 3.123 1.00 86.44 79 LEU A O 1
ATOM 655 N N . GLN A 1 80 ? -8.728 10.735 3.624 1.00 84.25 80 GLN A N 1
ATOM 656 C CA . GLN A 1 80 ? -9.927 11.455 4.048 1.00 84.25 80 GLN A CA 1
ATOM 657 C C . GLN A 1 80 ? -10.833 11.850 2.873 1.00 84.25 80 GLN A C 1
ATOM 659 O O . GLN A 1 80 ? -12.036 11.998 3.075 1.00 84.25 80 GLN A O 1
ATOM 664 N N . THR A 1 81 ? -10.283 11.999 1.662 1.00 84.62 81 THR A N 1
ATOM 665 C CA . THR A 1 81 ? -11.014 12.476 0.477 1.00 84.62 81 THR A CA 1
ATOM 666 C C . THR A 1 81 ? -11.338 11.391 -0.548 1.00 84.62 81 THR A C 1
ATOM 668 O O . THR A 1 81 ? -12.217 11.606 -1.380 1.00 84.62 81 THR A O 1
ATOM 671 N N . ILE A 1 82 ? -10.682 10.224 -0.516 1.00 83.25 82 ILE A N 1
ATOM 672 C CA . ILE A 1 82 ? -11.057 9.112 -1.403 1.00 83.25 82 ILE A CA 1
ATOM 673 C C . ILE A 1 82 ? -12.422 8.537 -1.025 1.00 83.25 82 ILE A C 1
ATOM 675 O O . ILE A 1 82 ? -12.647 8.124 0.110 1.00 83.25 82 ILE A O 1
ATOM 679 N N . GLU A 1 83 ? -13.304 8.437 -2.020 1.00 78.81 83 GLU A N 1
ATOM 680 C CA . GLU A 1 83 ? -14.640 7.849 -1.870 1.00 78.81 83 GLU A CA 1
ATOM 681 C C . GLU A 1 83 ? -14.569 6.360 -1.496 1.00 78.81 83 GLU A C 1
ATOM 683 O O . GLU A 1 83 ? -15.309 5.878 -0.639 1.00 78.81 83 GLU A O 1
ATOM 688 N N . ASP A 1 84 ? -13.626 5.623 -2.090 1.00 86.12 84 ASP A N 1
ATOM 689 C CA . ASP A 1 84 ? -13.503 4.176 -1.906 1.00 86.12 84 ASP A CA 1
ATOM 690 C C . ASP A 1 84 ? -12.563 3.798 -0.744 1.00 86.12 84 ASP A C 1
ATOM 692 O O . ASP A 1 84 ? -11.531 3.136 -0.907 1.00 86.12 84 ASP A O 1
ATOM 696 N N . LYS A 1 85 ? -12.941 4.225 0.469 1.00 87.50 85 LYS A N 1
ATOM 697 C CA . LYS A 1 85 ? -12.294 3.821 1.734 1.00 87.50 85 LYS A CA 1
ATOM 698 C C . LYS A 1 85 ? -12.300 2.296 1.924 1.00 87.50 85 LYS A C 1
ATOM 700 O O . LYS A 1 85 ? -11.388 1.741 2.535 1.00 87.50 85 LYS A O 1
ATOM 705 N N . LYS A 1 86 ? -13.297 1.596 1.370 1.00 89.50 86 LYS A N 1
ATOM 706 C CA . LYS A 1 86 ? -13.407 0.131 1.446 1.00 89.50 86 LYS A CA 1
ATOM 707 C C . LYS A 1 86 ? -12.303 -0.560 0.653 1.00 89.50 86 LYS A C 1
ATOM 709 O O . LYS A 1 86 ? -11.713 -1.507 1.163 1.00 89.50 86 LYS A O 1
ATOM 714 N N . ALA A 1 87 ? -11.974 -0.079 -0.546 1.00 91.88 87 ALA A N 1
ATOM 715 C CA . ALA A 1 87 ? -10.859 -0.628 -1.312 1.00 91.88 87 ALA A CA 1
ATOM 716 C C . ALA A 1 87 ? -9.515 -0.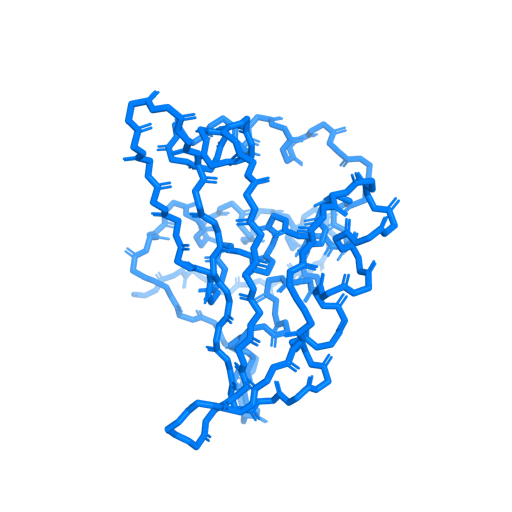435 -0.606 1.00 91.88 87 ALA A C 1
ATOM 718 O O . ALA A 1 87 ? -8.677 -1.331 -0.669 1.00 91.88 87 ALA A O 1
ATOM 719 N N . PHE A 1 88 ? -9.315 0.695 0.085 1.00 92.44 88 PHE A N 1
ATOM 720 C CA . PHE A 1 88 ? -8.144 0.882 0.944 1.00 92.44 88 PHE A CA 1
ATOM 721 C C . PHE A 1 88 ? -8.075 -0.190 2.034 1.00 92.44 88 PHE A C 1
ATOM 723 O O . PHE A 1 88 ? -7.071 -0.892 2.122 1.00 92.44 88 PHE A O 1
ATOM 730 N N . LEU A 1 89 ? -9.150 -0.351 2.814 1.00 90.31 89 LEU A N 1
ATOM 731 C CA . LEU A 1 89 ? -9.202 -1.337 3.896 1.00 90.31 89 LEU A CA 1
ATOM 732 C C . LEU A 1 89 ? -9.002 -2.762 3.376 1.00 90.31 89 LEU A C 1
ATOM 734 O O . LEU A 1 89 ? -8.268 -3.527 3.985 1.00 90.31 89 LEU A O 1
ATOM 738 N N . ARG A 1 90 ? -9.588 -3.103 2.224 1.00 90.94 90 ARG A N 1
ATOM 739 C CA . ARG A 1 90 ? -9.379 -4.407 1.586 1.00 90.94 90 ARG A CA 1
ATOM 740 C C . ARG A 1 90 ? -7.904 -4.644 1.277 1.00 90.94 90 ARG A C 1
ATOM 742 O O . ARG A 1 90 ? -7.350 -5.630 1.730 1.00 90.94 90 ARG A O 1
ATOM 749 N N . GLY A 1 91 ? -7.253 -3.714 0.574 1.00 91.19 91 GLY A N 1
ATOM 750 C CA . GLY A 1 91 ? -5.828 -3.855 0.268 1.00 91.19 91 GLY A CA 1
ATOM 751 C C . GLY A 1 91 ? -4.965 -3.928 1.525 1.00 91.19 91 GLY A C 1
ATOM 752 O O . GLY A 1 91 ? -3.992 -4.668 1.555 1.00 91.19 91 GLY A O 1
ATOM 753 N N . PHE A 1 92 ? -5.339 -3.185 2.565 1.00 90.38 92 PHE A N 1
ATOM 754 C CA . PHE A 1 92 ? -4.649 -3.198 3.847 1.00 90.38 92 PHE A CA 1
ATOM 755 C C . PHE A 1 92 ? -4.762 -4.548 4.570 1.00 90.38 92 PHE A C 1
ATOM 757 O O . PHE A 1 92 ? -3.763 -5.065 5.052 1.00 90.38 92 PHE A O 1
ATOM 764 N N . PHE A 1 93 ? -5.954 -5.146 4.618 1.00 88.62 93 PHE A N 1
ATOM 765 C CA . PHE A 1 93 ? -6.165 -6.424 5.305 1.00 88.62 93 PHE A CA 1
ATOM 766 C C . PHE A 1 93 ? -5.742 -7.650 4.494 1.00 88.62 93 PHE A C 1
ATOM 768 O O . PHE A 1 93 ? -5.396 -8.659 5.103 1.00 88.62 93 PHE A O 1
ATOM 775 N N . ASP A 1 94 ? -5.710 -7.565 3.162 1.00 85.88 94 ASP A N 1
ATOM 776 C CA . ASP A 1 94 ? -5.181 -8.643 2.314 1.00 85.88 94 ASP A CA 1
ATOM 777 C C . ASP A 1 94 ? -3.676 -8.894 2.572 1.00 85.88 94 ASP A C 1
ATOM 779 O O . ASP A 1 94 ? -3.179 -9.976 2.271 1.00 85.88 94 ASP A O 1
ATOM 783 N N . GLY A 1 95 ? -2.948 -7.916 3.136 1.00 75.31 95 GLY A N 1
ATOM 784 C CA . GLY A 1 95 ? -1.527 -8.057 3.463 1.00 75.31 95 GLY A CA 1
ATOM 785 C C . GLY A 1 95 ? -1.243 -8.896 4.707 1.00 75.31 95 GLY A C 1
ATOM 786 O O . GLY A 1 95 ? -0.403 -9.785 4.653 1.00 75.31 95 GLY A O 1
ATOM 787 N N . ASP A 1 96 ? -1.977 -8.671 5.801 1.00 68.12 96 ASP A N 1
ATOM 788 C CA . ASP A 1 96 ? -1.615 -9.255 7.104 1.00 68.12 96 ASP A CA 1
ATOM 789 C C . ASP A 1 96 ? -2.838 -9.581 7.992 1.00 68.12 96 ASP A C 1
ATOM 791 O O . ASP A 1 96 ? -2.855 -9.377 9.208 1.00 68.12 96 ASP A O 1
ATOM 795 N N . GLY A 1 97 ? -3.920 -10.084 7.389 1.00 59.53 97 GLY A N 1
ATOM 796 C CA . GLY A 1 97 ? -5.090 -10.558 8.130 1.00 59.53 97 GLY A CA 1
ATOM 797 C C . GLY A 1 97 ? -4.774 -11.801 8.974 1.00 59.53 97 GLY A C 1
ATOM 798 O O . GLY A 1 97 ? -4.675 -12.909 8.447 1.00 59.53 97 GLY A O 1
ATOM 799 N N . ILE A 1 98 ? -4.649 -11.654 10.300 1.00 57.00 98 ILE A N 1
ATOM 800 C CA . ILE A 1 98 ? -4.510 -12.797 11.216 1.00 57.00 98 ILE A CA 1
ATOM 801 C C . ILE A 1 98 ? -5.776 -13.666 11.134 1.00 57.00 98 ILE A C 1
ATOM 803 O O . ILE A 1 98 ? -6.876 -13.240 11.474 1.00 57.00 98 ILE A O 1
ATOM 807 N N . ALA A 1 99 ? -5.607 -14.920 10.713 1.00 52.84 99 ALA A N 1
ATOM 808 C CA . ALA A 1 99 ? -6.706 -15.842 10.412 1.00 52.84 99 ALA A CA 1
ATOM 809 C C . ALA A 1 99 ? -7.463 -16.399 11.640 1.00 52.84 99 ALA A C 1
ATOM 811 O O . ALA A 1 99 ? -8.490 -17.051 11.465 1.00 52.84 99 ALA A O 1
ATOM 812 N N . LEU A 1 100 ? -6.976 -16.185 12.871 1.00 52.38 100 LEU A N 1
ATOM 813 C CA . LEU A 1 100 ? -7.573 -16.767 14.089 1.00 52.38 100 LEU A CA 1
ATOM 814 C C . LEU A 1 100 ? -8.361 -15.775 14.958 1.00 52.38 100 LEU A C 1
ATOM 816 O O . LEU A 1 100 ? -9.278 -16.182 15.666 1.00 52.38 100 LEU A O 1
ATOM 820 N N . VAL A 1 101 ? -8.015 -14.488 14.913 1.00 60.66 101 VAL A N 1
ATOM 821 C CA . VAL A 1 101 ? -8.688 -13.395 15.630 1.00 60.66 101 VAL A CA 1
ATOM 822 C C . VAL A 1 101 ? -8.627 -12.186 14.700 1.00 60.66 101 VAL A C 1
ATOM 824 O O . VAL A 1 101 ? -7.538 -11.933 14.186 1.00 60.66 101 VAL A O 1
ATOM 827 N N . PRO A 1 102 ? -9.724 -11.438 14.469 1.00 66.88 102 PRO A N 1
ATOM 828 C CA . PRO A 1 102 ? -9.681 -10.215 13.673 1.00 66.88 1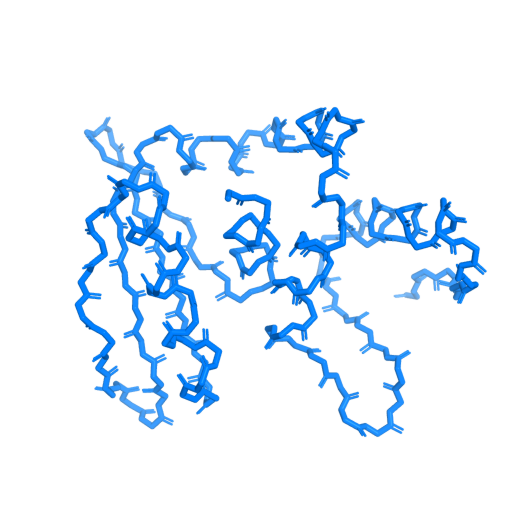02 PRO A CA 1
ATOM 829 C C . PRO A 1 102 ? -8.827 -9.179 14.406 1.00 66.88 102 PRO A C 1
ATOM 831 O O . PRO A 1 102 ? -9.298 -8.413 15.244 1.00 66.88 102 PRO A O 1
ATOM 834 N N . GLY A 1 103 ? -7.536 -9.223 14.122 1.00 70.56 103 GLY A N 1
ATOM 835 C CA . GLY A 1 103 ? -6.502 -8.424 14.736 1.00 70.56 103 GLY A CA 1
ATOM 836 C C . GLY A 1 103 ? -5.476 -8.089 13.673 1.00 70.56 103 GLY A C 1
ATOM 837 O O . GLY A 1 103 ? -5.148 -8.913 12.821 1.00 70.56 103 GLY A O 1
ATOM 838 N N . TYR A 1 104 ? -5.005 -6.855 13.716 1.00 78.69 104 TYR A N 1
ATOM 839 C CA . TYR A 1 104 ? -3.985 -6.353 12.818 1.00 78.69 104 TYR A CA 1
ATOM 840 C C . TYR A 1 104 ? -2.937 -5.640 13.659 1.00 78.69 104 TYR A C 1
ATOM 842 O O . TYR A 1 104 ? -3.280 -4.867 14.555 1.00 78.69 104 TYR A O 1
ATOM 850 N N . ALA A 1 105 ? -1.669 -5.922 13.386 1.00 81.50 105 ALA A N 1
ATOM 851 C CA . ALA A 1 105 ? -0.549 -5.354 14.111 1.00 81.50 105 ALA A CA 1
ATOM 852 C C . ALA A 1 105 ? 0.330 -4.569 13.142 1.00 81.50 105 ALA A C 1
ATOM 854 O O . ALA A 1 105 ? 0.644 -5.032 12.051 1.00 81.50 105 ALA A O 1
ATOM 855 N N . ASN A 1 106 ? 0.743 -3.373 13.547 1.00 83.56 106 ASN A N 1
ATOM 856 C CA . ASN A 1 106 ? 1.702 -2.569 12.803 1.00 83.56 106 ASN A CA 1
ATOM 857 C C . ASN A 1 106 ? 2.539 -1.754 13.783 1.00 83.56 106 ASN A C 1
ATOM 859 O O . ASN A 1 106 ? 2.057 -1.371 14.847 1.00 83.56 106 ASN A O 1
ATOM 863 N N . THR A 1 107 ? 3.787 -1.473 13.424 1.00 86.12 107 THR A N 1
ATOM 864 C CA . THR A 1 107 ? 4.665 -0.641 14.255 1.00 86.12 107 THR A CA 1
ATOM 865 C C . THR A 1 107 ? 4.356 0.852 14.118 1.00 86.12 107 THR A C 1
ATOM 867 O O . THR A 1 107 ? 4.762 1.636 14.975 1.00 86.12 107 THR A O 1
ATOM 870 N N . ASP A 1 108 ? 3.624 1.264 13.076 1.00 87.69 108 ASP A N 1
ATOM 871 C CA . ASP A 1 108 ? 3.122 2.631 12.931 1.00 87.69 108 ASP A CA 1
ATOM 872 C C . ASP A 1 108 ? 1.778 2.792 13.665 1.00 87.69 108 ASP A C 1
ATOM 874 O O . ASP A 1 108 ? 0.704 2.526 13.123 1.00 87.69 108 ASP A O 1
ATOM 878 N N . LEU A 1 109 ? 1.839 3.273 14.912 1.00 89.62 109 LEU A N 1
ATOM 879 C CA . LEU A 1 109 ? 0.654 3.541 15.736 1.00 89.62 109 LEU A CA 1
ATOM 880 C C . LEU A 1 109 ? -0.327 4.512 15.059 1.00 89.62 109 LEU A C 1
ATOM 882 O O . LEU A 1 109 ? -1.536 4.316 15.134 1.00 89.62 109 LEU A O 1
ATOM 886 N N . LYS A 1 110 ? 0.177 5.528 14.346 1.00 89.88 110 LYS A N 1
ATOM 887 C CA . LYS A 1 110 ? -0.685 6.509 13.669 1.00 89.88 110 LYS A CA 1
ATOM 888 C C . LYS A 1 110 ? -1.448 5.862 12.522 1.00 89.88 110 LYS A C 1
ATOM 890 O O . LYS A 1 110 ? -2.598 6.202 12.282 1.00 89.88 110 LYS A O 1
ATOM 895 N N . LEU A 1 111 ? -0.822 4.938 11.796 1.00 89.88 111 LEU A N 1
ATOM 896 C CA . LEU A 1 111 ? -1.511 4.154 10.771 1.00 89.88 111 LEU A CA 1
ATOM 897 C C . LEU A 1 111 ? -2.639 3.311 11.385 1.00 89.88 111 LEU A C 1
ATOM 899 O O . LEU A 1 111 ? -3.740 3.296 10.836 1.00 89.88 111 LEU A O 1
ATOM 903 N N . LEU A 1 112 ? -2.403 2.672 12.536 1.00 91.31 112 LEU A N 1
ATOM 904 C CA . LEU A 1 112 ? -3.445 1.919 13.244 1.00 91.31 112 LEU A CA 1
ATOM 905 C C . LEU A 1 112 ? -4.608 2.817 13.692 1.00 91.31 112 LEU A C 1
ATOM 907 O O . LEU A 1 112 ? -5.768 2.430 13.554 1.00 91.31 112 LEU A O 1
ATOM 911 N N . GLU A 1 113 ? -4.320 4.024 14.181 1.00 91.56 113 GLU A N 1
ATOM 912 C CA . GLU A 1 113 ? -5.341 5.014 14.544 1.00 91.56 113 GLU A CA 1
ATOM 913 C C . GLU A 1 113 ? -6.189 5.439 13.335 1.00 91.56 113 GLU A C 1
ATOM 915 O O . GLU A 1 113 ? -7.418 5.457 13.424 1.00 91.56 113 GLU A O 1
ATOM 920 N N . GLU A 1 114 ? -5.561 5.717 12.188 1.00 90.00 114 GLU A N 1
ATOM 921 C CA . GLU A 1 114 ? -6.265 6.071 10.946 1.00 90.00 114 GLU A CA 1
ATOM 922 C C . GLU A 1 114 ? -7.175 4.930 10.467 1.00 90.00 114 GLU A C 1
ATOM 924 O O . GLU A 1 114 ? -8.349 5.147 10.162 1.00 90.00 114 GLU A O 1
ATOM 929 N N . VAL A 1 115 ? -6.676 3.689 10.462 1.00 90.00 115 VAL A N 1
ATOM 930 C CA . VAL A 1 115 ? -7.467 2.500 10.095 1.00 90.00 115 VAL A CA 1
ATOM 931 C C . VAL A 1 115 ? -8.635 2.295 11.063 1.00 90.00 115 VAL A C 1
ATOM 933 O O . VAL A 1 115 ? -9.756 2.023 10.634 1.00 90.00 115 VAL A O 1
ATOM 936 N N . SER A 1 116 ? -8.405 2.480 12.364 1.00 90.94 116 SER A N 1
ATOM 937 C CA . SER A 1 116 ? -9.438 2.391 13.401 1.00 90.94 116 SER A CA 1
ATOM 938 C C . SER A 1 116 ? -10.541 3.438 13.207 1.00 90.94 116 SER A C 1
ATOM 940 O O . SER A 1 116 ? -11.728 3.121 13.314 1.00 90.94 116 SER A O 1
ATOM 942 N N . ASN A 1 117 ? -10.176 4.672 12.845 1.00 90.81 117 ASN A N 1
ATOM 943 C CA . ASN A 1 117 ? -11.139 5.725 12.528 1.00 90.81 117 ASN A CA 1
ATOM 944 C C . ASN A 1 117 ? -11.953 5.392 11.268 1.00 90.81 117 ASN A C 1
ATOM 946 O O . ASN A 1 117 ? -13.175 5.521 11.290 1.00 90.81 117 ASN A O 1
ATOM 950 N N . LEU A 1 118 ? -11.317 4.879 10.209 1.00 90.00 118 LEU A N 1
ATOM 951 C CA . LEU A 1 118 ? -12.026 4.440 9.001 1.00 90.00 118 LEU A CA 1
ATOM 952 C C . LEU A 1 118 ? -13.027 3.314 9.269 1.00 90.00 118 LEU A C 1
ATOM 954 O O . LEU A 1 118 ? -14.122 3.310 8.711 1.00 90.00 118 LEU A O 1
ATOM 958 N N . LEU A 1 119 ? -12.663 2.349 10.113 1.00 89.81 119 LEU A N 1
ATOM 959 C CA . LEU A 1 119 ? -13.573 1.280 10.515 1.00 89.81 119 LEU A CA 1
ATOM 960 C C . LEU A 1 119 ? -14.762 1.835 11.308 1.00 89.81 119 LEU A C 1
ATOM 962 O O . LEU A 1 119 ? -15.902 1.439 11.057 1.00 89.81 119 LEU A O 1
ATOM 966 N N . ARG A 1 120 ? -14.519 2.805 12.197 1.00 90.75 120 ARG A N 1
ATOM 967 C CA . ARG A 1 120 ? -15.573 3.483 12.962 1.00 90.75 120 ARG A CA 1
ATOM 968 C C . ARG A 1 120 ? -16.544 4.249 12.062 1.00 90.75 120 ARG A C 1
ATOM 970 O O . ARG A 1 120 ? -17.747 4.145 12.287 1.00 90.75 120 ARG A O 1
ATOM 977 N N . ASP A 1 121 ? -16.050 4.939 11.031 1.00 88.44 121 ASP A N 1
ATOM 978 C CA . ASP A 1 121 ? -16.884 5.613 10.017 1.00 88.44 121 ASP A CA 1
ATOM 979 C C . ASP A 1 121 ? -17.836 4.632 9.307 1.00 88.44 121 ASP A C 1
ATOM 981 O O . ASP A 1 121 ? -18.925 5.008 8.877 1.00 88.44 121 ASP A O 1
ATOM 985 N N . LEU A 1 122 ? -17.439 3.360 9.194 1.00 86.88 122 LEU A N 1
ATOM 986 C CA . LEU A 1 122 ? -18.242 2.279 8.615 1.00 86.88 122 LEU A CA 1
ATOM 987 C C . LEU A 1 122 ? -19.126 1.552 9.648 1.00 86.88 122 LEU A C 1
ATOM 989 O O . LEU A 1 122 ? -19.775 0.564 9.305 1.00 86.88 122 LEU A O 1
ATOM 993 N N . GLY A 1 123 ? -19.154 2.009 10.904 1.00 89.31 123 GLY A N 1
ATOM 994 C CA . GLY A 1 123 ? -19.916 1.393 11.994 1.00 89.31 123 GLY A CA 1
ATOM 995 C C . GLY A 1 123 ? -19.265 0.148 12.609 1.00 89.31 123 GLY A C 1
ATOM 996 O O . GLY A 1 123 ? -19.911 -0.557 13.385 1.00 89.31 123 GLY A O 1
ATOM 997 N N . ILE A 1 124 ? -17.997 -0.134 12.295 1.00 87.62 124 ILE A N 1
ATOM 998 C CA . ILE A 1 124 ? -17.249 -1.283 12.817 1.00 87.62 124 ILE A CA 1
ATOM 999 C C . ILE A 1 124 ? -16.501 -0.858 14.083 1.00 87.62 124 ILE A C 1
ATOM 1001 O O . ILE A 1 124 ? -15.756 0.122 14.092 1.00 87.62 124 ILE A O 1
ATOM 1005 N N . ARG A 1 125 ? -16.699 -1.601 15.176 1.00 87.88 125 ARG A N 1
ATOM 1006 C CA . ARG A 1 125 ? -16.022 -1.341 16.453 1.00 87.88 125 ARG A CA 1
ATOM 1007 C C . ARG A 1 125 ? -14.650 -2.004 16.481 1.00 87.88 125 ARG A C 1
ATOM 1009 O O . ARG A 1 125 ? -14.516 -3.168 16.120 1.00 87.88 125 ARG A O 1
ATOM 1016 N N . THR A 1 126 ? -13.667 -1.270 16.981 1.00 88.81 126 THR A N 1
ATOM 1017 C CA . THR A 1 126 ? -12.283 -1.708 17.177 1.00 88.81 126 THR A CA 1
ATOM 1018 C C . THR A 1 126 ? -11.878 -1.500 18.633 1.00 88.81 126 THR A C 1
ATOM 1020 O O . THR A 1 126 ? -12.375 -0.591 19.305 1.00 88.81 126 THR A O 1
ATOM 1023 N N . SER A 1 127 ? -10.976 -2.338 19.139 1.00 86.81 127 SER A N 1
ATOM 1024 C CA . SER A 1 127 ? -10.252 -2.038 20.375 1.00 86.81 127 SER A CA 1
ATOM 1025 C C . SER A 1 127 ? -9.148 -1.004 20.103 1.00 86.81 127 SER A C 1
ATOM 1027 O O . SER A 1 127 ? -8.671 -0.910 18.968 1.00 86.81 127 SER A O 1
ATOM 1029 N N . PRO A 1 128 ? -8.710 -0.235 21.114 1.00 82.44 128 PRO A N 1
ATOM 1030 C CA . PRO A 1 128 ? -7.509 0.586 20.994 1.00 82.44 128 PRO A CA 1
ATOM 1031 C C . PRO A 1 128 ? -6.281 -0.265 20.617 1.00 82.44 128 PRO A C 1
ATOM 1033 O O . PRO A 1 128 ? -6.220 -1.430 21.028 1.00 82.44 128 PRO A O 1
ATOM 1036 N N . PRO A 1 129 ? -5.311 0.289 19.865 1.00 80.12 129 PRO A N 1
ATOM 1037 C CA . PRO A 1 129 ? -3.999 -0.332 19.704 1.00 80.12 129 PRO A CA 1
ATOM 1038 C C . PRO A 1 129 ? -3.343 -0.564 21.072 1.00 80.12 129 PRO A C 1
ATOM 1040 O O . PRO A 1 129 ? -3.516 0.256 21.978 1.00 80.12 129 PRO A O 1
ATOM 1043 N N . VAL A 1 130 ? -2.620 -1.677 21.214 1.00 72.12 130 VAL A N 1
ATOM 1044 C CA . VAL A 1 130 ? -1.947 -2.099 22.456 1.00 72.12 130 VAL A CA 1
ATOM 1045 C C . VAL A 1 130 ? -0.441 -1.968 22.307 1.00 72.12 130 VAL A C 1
ATOM 1047 O O . VAL A 1 130 ? 0.051 -2.294 21.202 1.00 72.12 130 VAL A O 1
#

Secondary structure (DSSP, 8-state):
-HHHHHHHHHHEEEEEETTEEEEEEEES-HHHHHHHHHHHHHTT--PPPPEEETTEEEEEEE-HHHHHHHHTSTHHHHHHH-S-HHHHHHHHHHHH--SSSS----S-HHHHHHHHHHHHHTT---PPP-

Foldseek 3Di:
DLLLLLLCVAAWDWDDDPVWIKIKGKALDPVLQVVNVVVCVVVVWDKDDWDDDPNIIMIMTIDNVSSCCNVVVVVLVVCVVDPPVVSNVVSNCSRPQDPPDRDDDDPPLVVVVSSQVSCVVVVHHDDRDD

pLDDT: mean 89.59, std 8.84, range [52.38, 97.94]